Protein AF-A0A932M2Y0-F1 (afdb_monomer)

Secondary structure (DSSP, 8-state):
------EE--SSHHHHHHHHHHHTTT-S--EE---BSSSSS-B-TTSSTTSS-------

Radius of gyration: 14.5 Å; Cα contacts (8 Å, |Δi|>4): 68; chains: 1; bounding box: 36×21×43 Å

Solvent-accessible surface area (backbone atoms only — not comparable to full-atom values): 3865 Å² total; per-residue (Å²): 131,86,86,77,65,58,74,44,68,32,62,36,74,68,50,42,50,57,57,48,64,74,43,60,91,76,51,96,58,71,45,76,51,73,31,75,43,75,94,43,82,56,58,8,34,86,60,31,85,79,73,75,66,70,79,70,89,73,132

Mean predicted aligned error: 6.54 Å

pLDDT: mean 87.27, std 17.35, range [37.91, 98.0]

Structure (mmCIF, N/CA/C/O backbone):
data_AF-A0A932M2Y0-F1
#
_entry.id   AF-A0A932M2Y0-F1
#
loop_
_atom_site.group_PDB
_atom_site.id
_atom_site.type_symbol
_atom_site.label_atom_id
_atom_site.label_alt_id
_atom_site.label_comp_id
_atom_site.label_asym_id
_atom_site.label_entity_id
_atom_site.label_seq_id
_atom_site.pdbx_PDB_ins_code
_atom_site.Cartn_x
_atom_site.Cartn_y
_atom_site.Cartn_z
_atom_site.occupancy
_atom_site.B_iso_or_equiv
_atom_site.auth_seq_id
_atom_site.auth_comp_id
_atom_site.auth_asym_id
_atom_site.auth_atom_id
_atom_site.pdbx_PDB_model_num
ATOM 1 N N . MET A 1 1 ? -19.520 9.460 14.187 1.00 78.81 1 MET A N 1
ATOM 2 C CA . MET A 1 1 ? -18.093 9.654 13.852 1.00 78.81 1 MET A CA 1
ATOM 3 C C . MET A 1 1 ? -17.853 9.033 12.491 1.00 78.81 1 MET A C 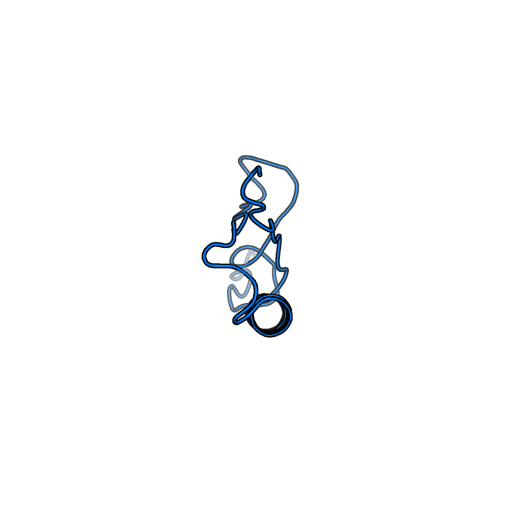1
ATOM 5 O O . MET A 1 1 ? -18.428 7.975 12.263 1.00 78.81 1 MET A O 1
ATOM 9 N N . PRO A 1 2 ? -17.097 9.685 11.594 1.00 89.94 2 PRO A N 1
ATOM 10 C CA . PRO A 1 2 ? -16.718 9.069 10.328 1.00 89.94 2 PRO A CA 1
ATOM 11 C C . PRO A 1 2 ? -15.776 7.883 10.574 1.00 89.94 2 PRO A C 1
ATOM 13 O O . PRO A 1 2 ? -14.976 7.912 11.510 1.00 89.94 2 PRO A O 1
ATOM 16 N N . GLU A 1 3 ? -15.886 6.850 9.744 1.00 93.88 3 GLU A N 1
ATOM 17 C CA . GLU A 1 3 ? -14.900 5.771 9.677 1.00 93.88 3 GLU A CA 1
ATOM 18 C C . GLU A 1 3 ? -13.660 6.266 8.923 1.00 93.88 3 GLU A C 1
ATOM 20 O O . GLU A 1 3 ? -13.781 6.961 7.913 1.00 93.88 3 GLU A O 1
ATOM 25 N N . ILE A 1 4 ? -12.472 5.925 9.424 1.00 93.56 4 ILE A N 1
ATOM 26 C CA . ILE A 1 4 ? -11.199 6.235 8.770 1.00 93.56 4 ILE A CA 1
ATOM 27 C C . ILE A 1 4 ? -10.641 4.944 8.179 1.00 93.56 4 ILE A C 1
ATOM 29 O O . ILE A 1 4 ? -10.394 3.989 8.914 1.00 93.56 4 ILE A O 1
ATOM 33 N N . ILE A 1 5 ? -10.415 4.943 6.865 1.00 97.00 5 ILE A N 1
ATOM 34 C CA . ILE A 1 5 ? -9.797 3.836 6.130 1.00 97.00 5 ILE A CA 1
ATOM 35 C C . ILE A 1 5 ? -8.412 4.307 5.665 1.00 97.00 5 ILE A C 1
ATOM 37 O O . ILE A 1 5 ? -8.335 5.172 4.790 1.00 97.00 5 ILE A O 1
ATOM 41 N N . PRO A 1 6 ? -7.310 3.799 6.246 1.00 96.50 6 PRO A N 1
ATOM 42 C CA . PRO A 1 6 ? -5.965 4.132 5.790 1.00 96.50 6 PRO A CA 1
ATOM 43 C C . PRO A 1 6 ? -5.727 3.628 4.362 1.00 96.50 6 PRO A C 1
ATOM 45 O O . PRO A 1 6 ? -6.027 2.471 4.067 1.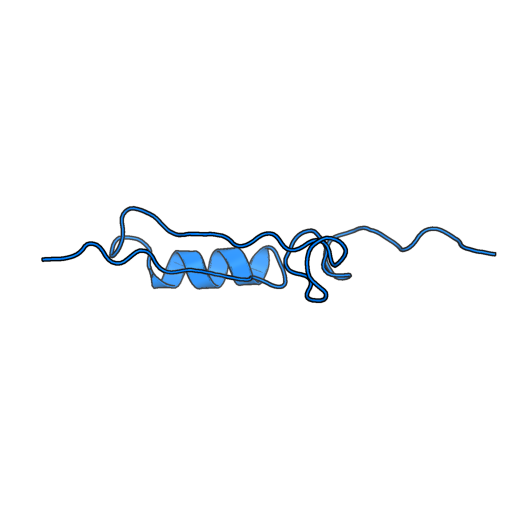00 96.50 6 PRO A O 1
ATOM 48 N N . ALA A 1 7 ? -5.156 4.472 3.501 1.00 97.19 7 ALA A N 1
ATOM 49 C CA . ALA A 1 7 ? -4.737 4.105 2.148 1.00 97.19 7 ALA A CA 1
ATOM 50 C C . ALA A 1 7 ? -3.220 3.881 2.093 1.00 97.19 7 ALA A C 1
ATOM 52 O O . ALA A 1 7 ? -2.457 4.688 2.629 1.00 97.19 7 ALA A O 1
ATOM 53 N N . ILE A 1 8 ? -2.785 2.795 1.451 1.00 96.38 8 ILE A N 1
ATOM 54 C CA . ILE A 1 8 ? -1.372 2.424 1.321 1.00 96.38 8 ILE A CA 1
ATOM 55 C C . ILE A 1 8 ? -0.991 2.149 -0.139 1.00 96.38 8 ILE A C 1
ATOM 57 O O . ILE A 1 8 ? -1.693 1.439 -0.854 1.00 96.38 8 ILE A O 1
ATOM 61 N N . MET A 1 9 ? 0.165 2.675 -0.553 1.00 96.75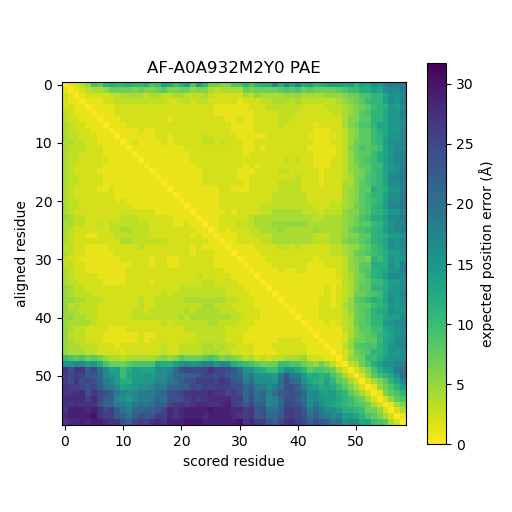 9 MET A N 1
ATOM 62 C CA . MET A 1 9 ? 0.795 2.462 -1.867 1.00 96.75 9 MET A CA 1
ATOM 63 C C . MET A 1 9 ? 2.164 1.777 -1.675 1.00 96.75 9 MET A C 1
ATOM 65 O O . MET A 1 9 ? 3.201 2.421 -1.846 1.00 96.75 9 MET A O 1
ATOM 69 N N . PRO A 1 10 ? 2.205 0.501 -1.246 1.00 95.88 10 PRO A N 1
ATOM 70 C CA . PRO A 1 10 ? 3.458 -0.167 -0.887 1.00 95.88 10 PRO A CA 1
ATOM 71 C C . PRO A 1 10 ? 4.358 -0.364 -2.112 1.00 95.88 10 PRO A C 1
ATOM 73 O O . PRO A 1 10 ? 3.862 -0.626 -3.205 1.00 95.88 10 PRO A O 1
ATOM 76 N N . ARG A 1 11 ? 5.685 -0.314 -1.955 1.00 95.25 11 ARG A N 1
ATOM 77 C CA . ARG A 1 11 ? 6.652 -0.611 -3.029 1.00 95.25 11 ARG A CA 1
ATOM 78 C C . ARG A 1 11 ? 7.132 -2.058 -3.029 1.00 95.25 11 ARG A C 1
ATOM 80 O O . ARG A 1 11 ? 7.771 -2.481 -3.988 1.00 95.25 11 ARG A O 1
ATOM 87 N N . SER A 1 12 ? 6.844 -2.824 -1.982 1.00 95.06 12 SER A N 1
ATOM 88 C CA . SER A 1 12 ? 7.168 -4.251 -1.881 1.00 95.06 12 SER A CA 1
ATOM 89 C C . SER A 1 12 ? 6.167 -4.980 -0.986 1.00 95.06 12 SER A C 1
ATOM 91 O O . SER A 1 12 ? 5.461 -4.348 -0.196 1.00 95.06 12 SER A O 1
ATOM 93 N N . PHE A 1 13 ? 6.144 -6.315 -1.042 1.00 94.25 13 PHE A N 1
ATOM 94 C CA . PHE A 1 13 ? 5.356 -7.097 -0.089 1.00 94.25 13 PHE A CA 1
ATOM 95 C C . PHE A 1 13 ? 5.817 -6.882 1.364 1.00 94.25 13 PHE A C 1
ATOM 97 O O . PHE A 1 13 ? 4.997 -6.855 2.280 1.00 94.25 13 PHE A O 1
ATOM 104 N N . THR A 1 14 ? 7.120 -6.685 1.593 1.00 95.88 14 THR A N 1
ATOM 105 C CA . THR A 1 14 ? 7.662 -6.380 2.927 1.00 95.88 14 THR A CA 1
ATOM 106 C C . THR A 1 14 ? 7.072 -5.088 3.482 1.00 95.88 14 THR A C 1
ATOM 108 O O . THR A 1 14 ? 6.547 -5.098 4.592 1.00 95.88 14 THR A O 1
ATOM 111 N N . GLU A 1 15 ? 7.072 -4.021 2.685 1.00 95.50 15 GLU A N 1
ATOM 112 C CA . GLU A 1 15 ? 6.508 -2.723 3.066 1.00 95.50 15 GLU A CA 1
ATOM 113 C C . GLU A 1 15 ? 4.990 -2.801 3.297 1.00 95.50 15 GLU A C 1
ATOM 115 O O . GLU A 1 15 ? 4.478 -2.239 4.264 1.00 95.50 15 GLU A O 1
ATOM 120 N N . LEU A 1 16 ? 4.263 -3.577 2.479 1.00 95.50 16 LEU A N 1
ATOM 121 C CA . LEU A 1 16 ? 2.846 -3.869 2.721 1.00 95.50 16 LEU A CA 1
ATOM 122 C C . LEU A 1 16 ? 2.633 -4.464 4.123 1.00 95.50 16 LEU A C 1
ATOM 124 O O . LEU A 1 16 ? 1.772 -3.994 4.866 1.00 95.50 16 LEU A O 1
ATOM 128 N N . ARG A 1 17 ? 3.428 -5.469 4.515 1.00 96.56 17 ARG A N 1
ATOM 129 C CA . ARG A 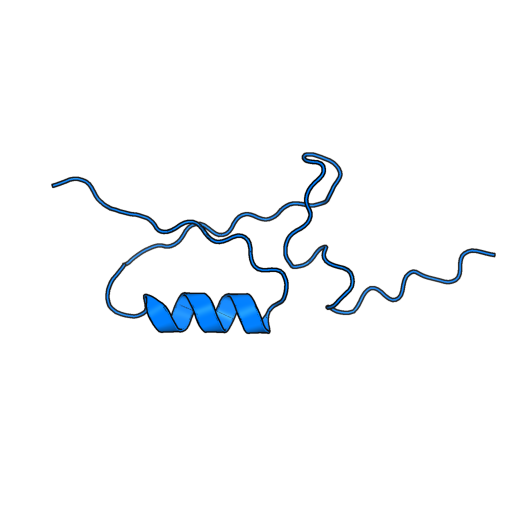1 17 ? 3.323 -6.066 5.858 1.00 96.56 17 ARG A CA 1
ATOM 130 C C . ARG A 1 17 ? 3.659 -5.067 6.963 1.00 96.56 17 ARG A C 1
ATOM 132 O O . ARG A 1 17 ? 2.972 -5.050 7.979 1.00 96.56 17 ARG A O 1
ATOM 139 N N . GLU A 1 18 ? 4.692 -4.251 6.777 1.00 97.75 18 GLU A N 1
ATOM 140 C CA . GLU A 1 18 ? 5.105 -3.242 7.759 1.00 97.75 18 GLU A CA 1
ATOM 141 C C . GLU A 1 18 ? 4.009 -2.202 8.016 1.00 97.75 18 GLU A C 1
ATOM 143 O O . GLU A 1 18 ? 3.771 -1.842 9.169 1.00 97.75 18 GLU A O 1
ATOM 148 N N . TYR A 1 19 ? 3.301 -1.751 6.976 1.00 96.88 19 TYR A N 1
ATOM 149 C CA . TYR A 1 19 ? 2.161 -0.849 7.146 1.00 96.88 19 TYR A CA 1
ATOM 150 C C . TYR A 1 19 ? 0.959 -1.530 7.800 1.00 96.88 19 TYR A C 1
ATOM 152 O O . TYR A 1 19 ? 0.325 -0.940 8.673 1.00 96.88 19 TYR A O 1
ATOM 160 N N . VAL A 1 20 ? 0.662 -2.780 7.432 1.00 96.38 20 VAL A N 1
ATOM 161 C CA . VAL A 1 20 ? -0.435 -3.547 8.044 1.00 96.38 20 VAL A CA 1
ATOM 162 C C . VAL A 1 20 ? -0.206 -3.738 9.544 1.00 96.38 20 VAL A C 1
ATOM 164 O O . VAL A 1 20 ? -1.128 -3.525 10.328 1.00 96.38 20 VAL A O 1
ATOM 167 N N . GLU A 1 21 ? 1.010 -4.092 9.968 1.00 98.00 21 GLU A N 1
ATOM 168 C CA . GLU A 1 21 ? 1.310 -4.298 11.392 1.00 98.00 21 GLU A CA 1
ATOM 169 C C . GLU A 1 21 ? 1.166 -3.012 12.225 1.00 98.00 21 GLU A C 1
ATOM 171 O O . GLU A 1 21 ? 0.792 -3.097 13.391 1.00 98.00 21 GLU A O 1
ATOM 176 N N . GLN A 1 22 ? 1.366 -1.823 11.642 1.00 96.88 22 GLN A N 1
ATOM 177 C CA . GLN A 1 22 ? 1.179 -0.545 12.349 1.00 96.88 22 GLN A CA 1
ATOM 178 C C . GLN A 1 22 ? -0.283 -0.244 12.700 1.00 96.88 22 GLN A C 1
ATOM 180 O O . GLN A 1 22 ? -0.548 0.439 13.688 1.00 96.88 22 GLN A O 1
ATOM 185 N N . VAL A 1 23 ? -1.234 -0.725 11.895 1.00 96.19 23 VAL A N 1
ATOM 186 C CA . VAL A 1 23 ? -2.670 -0.414 12.047 1.00 96.19 23 VAL A CA 1
ATOM 187 C C . VAL A 1 23 ? -3.501 -1.611 12.512 1.00 96.19 23 VAL A C 1
ATOM 189 O O . VAL A 1 23 ? -4.707 -1.500 12.753 1.00 96.19 23 VAL A O 1
ATOM 192 N N . LYS A 1 24 ? -2.858 -2.768 12.664 1.00 95.44 24 LYS A N 1
ATOM 193 C CA . LYS A 1 24 ? -3.466 -4.017 13.111 1.00 95.44 24 LYS A CA 1
ATOM 194 C C . LYS A 1 24 ? -4.130 -3.852 14.476 1.00 95.44 24 LYS A C 1
ATOM 196 O O . LYS A 1 24 ? -3.504 -3.444 15.448 1.00 95.44 24 LYS A O 1
ATOM 201 N N . GLY A 1 25 ? -5.414 -4.197 14.547 1.00 95.81 25 GLY A N 1
ATOM 202 C CA . GLY A 1 25 ? -6.225 -4.066 15.762 1.00 95.81 25 GLY A CA 1
ATOM 203 C C . GLY A 1 25 ? -6.731 -2.647 16.050 1.00 95.81 25 GLY A C 1
ATOM 204 O O . GLY A 1 25 ? -7.473 -2.474 17.012 1.00 95.81 25 GLY A O 1
ATOM 205 N N . ILE A 1 26 ? -6.372 -1.654 15.225 1.00 96.25 26 ILE A N 1
ATOM 206 C CA . ILE A 1 26 ? -6.860 -0.267 15.324 1.00 96.25 26 ILE A CA 1
ATOM 207 C C . ILE A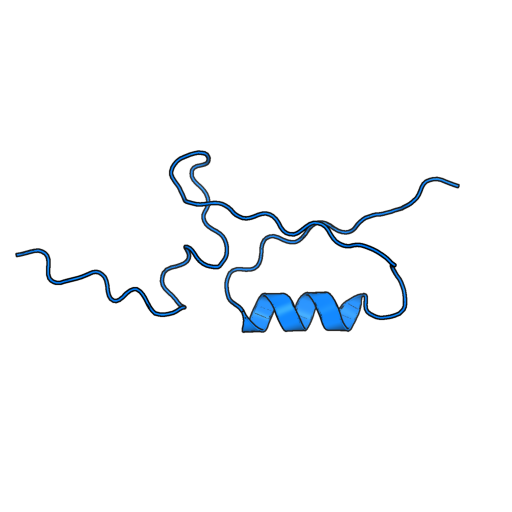 1 26 ? -7.977 -0.016 14.304 1.00 96.25 26 ILE A C 1
ATOM 209 O O . ILE A 1 26 ? -8.954 0.663 14.614 1.00 96.25 26 ILE A O 1
ATOM 213 N N . VAL A 1 27 ? -7.845 -0.574 13.096 1.00 96.50 27 VAL A N 1
ATOM 214 C CA . VAL A 1 27 ? -8.810 -0.413 11.995 1.00 96.50 27 VAL A CA 1
ATOM 215 C C . VAL A 1 27 ? -9.326 -1.763 11.498 1.00 96.50 27 VAL A C 1
ATOM 217 O O . VAL A 1 27 ? -8.623 -2.771 11.570 1.00 96.50 27 VAL A O 1
ATOM 220 N N . ASN A 1 28 ? -10.552 -1.776 10.968 1.00 95.50 28 ASN A N 1
ATOM 221 C CA . ASN A 1 28 ? -11.170 -2.976 10.387 1.00 95.50 28 ASN A CA 1
ATOM 222 C C . ASN A 1 28 ? -10.791 -3.183 8.915 1.00 95.50 28 ASN A C 1
ATOM 224 O O . ASN A 1 28 ? -10.786 -4.313 8.431 1.00 95.50 28 ASN A O 1
ATOM 228 N N . VAL A 1 29 ? -10.519 -2.089 8.198 1.00 96.31 29 VAL A N 1
ATOM 229 C CA . VAL A 1 29 ? -10.307 -2.071 6.748 1.00 96.31 29 VAL A CA 1
ATOM 230 C C . VAL A 1 29 ? -9.154 -1.131 6.418 1.00 96.31 29 VAL A C 1
ATOM 232 O O . VAL A 1 29 ? -8.984 -0.088 7.050 1.00 96.31 29 VAL A O 1
ATOM 235 N N . ILE A 1 30 ? -8.384 -1.507 5.401 1.00 96.81 30 ILE A N 1
ATOM 236 C CA . ILE A 1 30 ? -7.384 -0.663 4.749 1.00 96.81 30 ILE A CA 1
ATOM 237 C C . ILE A 1 30 ? -7.642 -0.670 3.242 1.00 96.81 30 ILE A C 1
ATOM 239 O O . ILE A 1 30 ? -8.138 -1.657 2.696 1.00 96.81 30 ILE A O 1
ATOM 243 N N . GLN A 1 31 ? -7.281 0.415 2.571 1.00 97.81 31 GLN A N 1
ATOM 244 C CA . GLN A 1 31 ? -7.269 0.515 1.118 1.00 97.81 31 GLN A CA 1
ATOM 245 C C . GLN A 1 31 ? -5.842 0.272 0.617 1.00 97.81 31 GLN A C 1
ATOM 247 O O . GLN A 1 31 ? -4.904 0.914 1.082 1.00 97.81 31 GLN A O 1
ATOM 252 N N . ILE A 1 32 ? -5.677 -0.653 -0.328 1.00 97.06 32 ILE A N 1
ATOM 253 C CA . ILE A 1 32 ? -4.390 -0.935 -0.972 1.00 97.06 32 ILE A CA 1
ATOM 254 C C . ILE A 1 32 ? -4.477 -0.455 -2.414 1.00 97.06 32 ILE A C 1
ATOM 256 O O . ILE A 1 32 ? -5.240 -1.009 -3.206 1.00 97.06 32 ILE A O 1
ATOM 260 N N . ASP A 1 33 ? -3.674 0.544 -2.750 1.00 96.81 33 ASP A N 1
ATOM 261 C CA . ASP A 1 33 ? -3.635 1.109 -4.091 1.00 96.81 33 ASP A CA 1
ATOM 262 C C . ASP A 1 33 ? -2.650 0.319 -4.952 1.00 96.81 33 ASP A C 1
ATOM 264 O O . ASP A 1 33 ? -1.439 0.296 -4.704 1.00 96.81 33 ASP A O 1
ATOM 268 N N . VAL A 1 34 ? -3.185 -0.336 -5.981 1.00 96.00 34 VAL A N 1
ATOM 269 C CA . VAL A 1 34 ? -2.427 -1.123 -6.956 1.00 96.00 34 VAL A CA 1
ATOM 270 C C . VAL A 1 34 ? -2.300 -0.311 -8.243 1.00 96.00 34 VAL A C 1
ATOM 272 O O . VAL A 1 34 ? -3.278 -0.110 -8.959 1.00 96.00 34 VAL A O 1
ATOM 275 N N . MET A 1 35 ? -1.086 0.154 -8.522 1.00 96.19 35 MET A N 1
ATOM 276 C CA . MET A 1 35 ? -0.762 1.059 -9.623 1.00 96.19 35 MET A CA 1
ATOM 277 C C . MET A 1 35 ? 0.216 0.369 -10.574 1.00 96.19 35 MET A C 1
ATOM 279 O O . MET A 1 35 ? 1.293 -0.063 -10.156 1.00 96.19 35 MET A O 1
ATOM 283 N N . ASP A 1 36 ? -0.167 0.235 -11.842 1.00 94.44 36 ASP A N 1
ATOM 284 C CA . ASP A 1 36 ? 0.536 -0.570 -12.849 1.00 94.44 36 ASP A CA 1
ATOM 285 C C . ASP A 1 36 ? 1.535 0.218 -13.711 1.00 94.44 36 ASP A C 1
ATOM 287 O O . ASP A 1 36 ? 2.278 -0.376 -14.496 1.00 94.44 36 ASP A O 1
ATOM 291 N N . GLY A 1 37 ? 1.590 1.544 -13.567 1.00 95.62 37 GLY A N 1
ATOM 292 C CA . GLY A 1 37 ? 2.384 2.406 -14.441 1.00 95.62 37 GLY A CA 1
ATOM 293 C C . GLY A 1 37 ? 1.747 2.663 -15.817 1.00 95.62 37 GLY A C 1
ATOM 294 O O . GLY A 1 37 ? 2.379 3.312 -16.649 1.00 95.62 37 GLY A O 1
ATOM 295 N N . VAL A 1 38 ? 0.544 2.133 -16.088 1.00 96.25 38 VAL A N 1
ATOM 296 C CA . VAL A 1 38 ? -0.189 2.293 -17.359 1.00 96.25 38 VAL A CA 1
ATOM 297 C C . VAL A 1 38 ? -1.418 3.172 -17.157 1.00 96.25 38 VAL A C 1
ATOM 299 O O . VAL A 1 38 ? -1.615 4.129 -17.903 1.00 96.25 38 VAL A O 1
ATOM 302 N N . PHE A 1 39 ? -2.242 2.863 -16.152 1.00 97.06 39 PHE A N 1
ATOM 303 C CA . PHE A 1 39 ? -3.408 3.674 -15.802 1.00 97.06 39 PHE A CA 1
ATOM 304 C C . PHE A 1 39 ? -3.001 4.989 -15.119 1.00 97.06 39 PHE A C 1
ATOM 306 O O . PHE A 1 39 ? -3.586 6.038 -15.386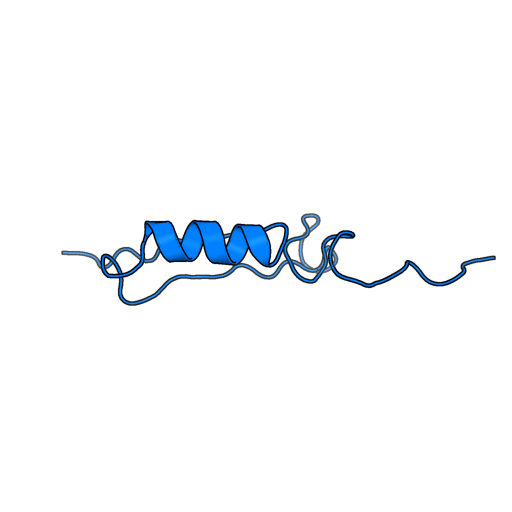 1.00 97.06 39 PHE A O 1
ATOM 313 N N . VAL A 1 40 ? -1.968 4.934 -14.274 1.00 96.94 40 VAL A N 1
ATOM 314 C CA . VAL A 1 40 ? -1.302 6.080 -13.628 1.00 96.94 40 VAL A CA 1
ATOM 315 C C . VAL A 1 40 ? 0.216 5.937 -13.795 1.00 96.94 40 VAL A C 1
ATOM 317 O O . VAL A 1 40 ? 0.676 4.806 -13.940 1.00 96.94 40 VAL A O 1
ATOM 320 N N . PRO A 1 41 ? 1.008 7.028 -13.812 1.00 95.69 41 PRO A N 1
ATOM 321 C CA . PRO A 1 41 ? 2.448 6.938 -14.073 1.00 95.69 41 PRO A CA 1
ATOM 322 C C . PRO A 1 41 ? 3.241 6.296 -12.924 1.00 95.69 41 PRO A C 1
ATOM 324 O O . PRO A 1 41 ? 4.315 5.735 -13.149 1.00 95.69 41 PRO A O 1
ATOM 327 N N . GLU A 1 42 ? 2.734 6.357 -11.694 1.00 95.62 42 GLU A N 1
ATOM 328 C CA . GLU A 1 42 ? 3.338 5.710 -10.538 1.00 95.62 42 GLU A CA 1
ATOM 329 C C . GLU A 1 42 ? 3.124 4.190 -10.550 1.00 95.62 42 GLU A C 1
ATOM 331 O O . GLU A 1 42 ? 2.148 3.663 -11.083 1.00 95.62 42 GLU A O 1
ATOM 336 N N . LYS A 1 43 ? 4.044 3.471 -9.898 1.00 95.44 43 LYS A N 1
ATOM 337 C CA . LYS A 1 43 ? 3.932 2.032 -9.654 1.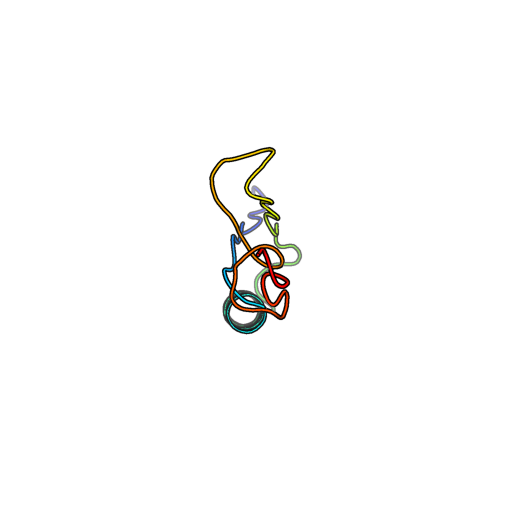00 95.44 43 LYS A CA 1
ATOM 338 C C . LYS A 1 43 ? 3.909 1.750 -8.161 1.00 95.44 43 LYS A C 1
ATOM 340 O O . LYS A 1 43 ? 4.718 2.302 -7.412 1.00 95.44 43 LYS A O 1
ATOM 345 N N . SER A 1 44 ? 3.046 0.832 -7.754 1.00 96.06 44 SER A N 1
ATOM 346 C CA . SER A 1 44 ? 3.096 0.178 -6.447 1.00 96.06 44 SER A CA 1
ATOM 347 C C . SER A 1 44 ? 3.295 -1.322 -6.636 1.00 96.06 44 SER A C 1
ATOM 349 O O . SER A 1 44 ? 3.291 -1.850 -7.750 1.00 96.06 44 SER A O 1
ATOM 351 N N . TRP A 1 45 ? 3.531 -2.031 -5.542 1.00 94.69 45 TRP A N 1
ATOM 352 C CA . TRP A 1 45 ? 3.544 -3.481 -5.530 1.00 94.69 45 TRP A CA 1
ATOM 353 C C . TRP A 1 45 ? 2.203 -4.020 -6.072 1.00 94.69 45 TRP A C 1
ATOM 355 O O . TRP A 1 45 ? 1.151 -3.500 -5.696 1.00 94.69 45 TRP A O 1
ATOM 365 N N . PRO A 1 46 ? 2.197 -5.045 -6.945 1.00 93.62 46 PRO A N 1
ATOM 366 C CA . PRO A 1 46 ? 3.316 -5.912 -7.338 1.00 93.62 46 PRO A CA 1
ATOM 367 C C . PRO A 1 46 ? 4.018 -5.500 -8.648 1.00 93.62 46 PRO A C 1
ATOM 369 O O . PRO A 1 46 ? 4.693 -6.316 -9.274 1.00 93.62 46 PRO A O 1
ATOM 372 N N . TYR A 1 47 ? 3.825 -4.268 -9.120 1.00 93.19 47 TYR A N 1
ATOM 373 C CA . TYR A 1 47 ? 4.372 -3.793 -10.397 1.00 93.19 47 TYR A CA 1
ATOM 374 C C . TYR A 1 47 ? 5.712 -3.071 -10.269 1.00 93.19 47 TYR A C 1
ATOM 376 O O . TYR A 1 47 ? 6.328 -2.738 -11.281 1.00 93.19 47 TYR A O 1
ATOM 384 N N . THR A 1 48 ? 6.178 -2.841 -9.045 1.00 87.06 48 THR A N 1
ATOM 385 C CA . THR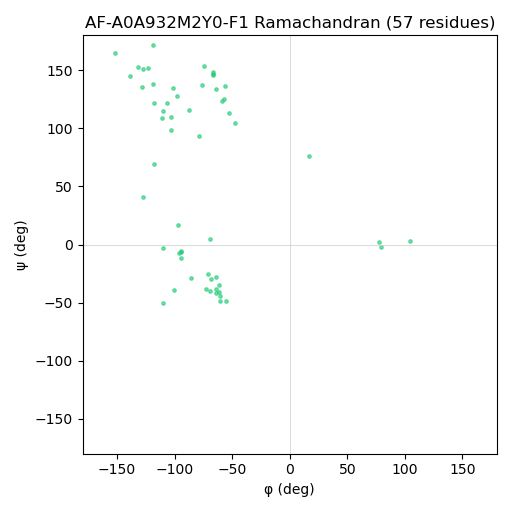 A 1 48 ? 7.527 -2.349 -8.774 1.00 87.06 48 THR A CA 1
ATOM 386 C C . THR A 1 48 ? 8.569 -3.395 -9.167 1.00 87.06 48 THR A C 1
ATOM 388 O O . THR A 1 48 ? 8.346 -4.602 -9.069 1.00 87.06 48 THR A O 1
ATOM 391 N N . ASP A 1 49 ? 9.746 -2.938 -9.589 1.00 71.50 49 ASP A N 1
ATOM 392 C CA . ASP A 1 49 ? 10.792 -3.794 -10.171 1.00 71.50 49 ASP A CA 1
ATOM 393 C C . ASP A 1 49 ? 11.460 -4.752 -9.148 1.00 71.50 49 ASP A C 1
ATOM 395 O O . ASP A 1 49 ? 12.408 -5.464 -9.472 1.00 71.50 49 ASP A O 1
ATOM 399 N N . GLY A 1 50 ? 10.976 -4.777 -7.900 1.00 59.34 50 GLY A N 1
ATOM 400 C CA . GLY A 1 50 ? 11.581 -5.477 -6.766 1.00 59.34 50 GLY A CA 1
ATOM 401 C C . GLY A 1 50 ? 11.036 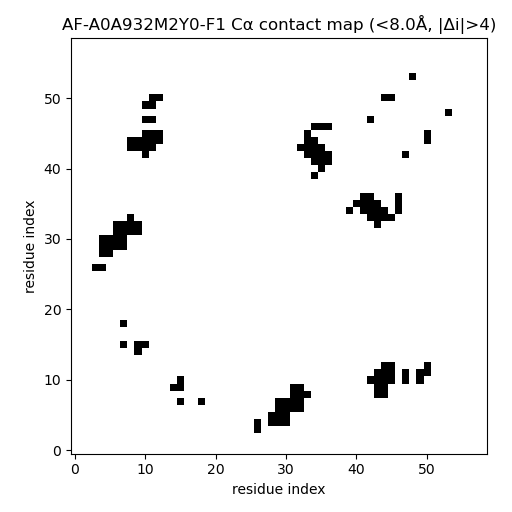-6.872 -6.449 1.00 59.34 50 GLY A C 1
ATOM 402 O O . GLY A 1 50 ? 11.626 -7.530 -5.599 1.00 59.34 50 GLY A O 1
ATOM 403 N N . ASP A 1 51 ? 9.959 -7.343 -7.094 1.00 55.44 51 ASP A N 1
ATOM 404 C CA . ASP A 1 51 ? 9.269 -8.583 -6.671 1.00 55.44 51 ASP A CA 1
ATOM 405 C C . ASP A 1 51 ? 9.068 -9.633 -7.787 1.00 55.44 51 ASP A C 1
ATOM 407 O O . ASP A 1 51 ? 8.050 -10.316 -7.885 1.00 55.44 51 ASP A O 1
ATOM 411 N N . GLY A 1 52 ? 10.087 -9.814 -8.636 1.00 50.34 52 GLY A N 1
ATOM 412 C CA . GLY A 1 52 ? 10.259 -11.076 -9.372 1.00 50.34 52 GLY A CA 1
ATOM 413 C C . GLY A 1 52 ? 9.890 -11.088 -10.856 1.00 50.34 52 GLY A C 1
ATOM 414 O O . GLY A 1 52 ? 10.077 -12.117 -11.506 1.00 50.34 52 GLY A O 1
ATOM 415 N N . ARG A 1 53 ? 9.488 -9.962 -11.458 1.00 49.94 53 ARG A N 1
ATOM 416 C CA . ARG A 1 53 ? 9.677 -9.816 -12.909 1.00 49.94 53 ARG A CA 1
ATOM 417 C C . ARG A 1 53 ? 11.133 -9.439 -13.145 1.00 49.94 53 ARG A C 1
ATOM 419 O O . ARG A 1 53 ? 11.481 -8.265 -13.141 1.00 49.94 53 ARG A O 1
ATOM 426 N N . LYS A 1 54 ? 11.990 -10.441 -13.379 1.00 45.72 54 LYS A N 1
ATOM 427 C CA . LYS A 1 54 ? 13.149 -10.188 -14.237 1.00 45.72 54 LYS A CA 1
ATOM 428 C C . LYS A 1 54 ? 12.560 -9.605 -15.511 1.00 45.72 54 LYS A C 1
ATOM 430 O O . LYS A 1 54 ? 11.782 -10.292 -16.170 1.00 45.72 54 LYS A O 1
ATOM 435 N N . SER A 1 55 ? 12.846 -8.337 -15.789 1.00 55.97 55 SER A N 1
ATOM 436 C CA . SER A 1 55 ? 12.669 -7.776 -17.119 1.00 55.97 55 SER A CA 1
ATOM 437 C C . SER A 1 55 ? 13.314 -8.773 -18.067 1.00 55.97 55 SER A C 1
ATOM 439 O O . SER A 1 55 ? 14.529 -8.960 -18.029 1.00 55.97 55 SER A O 1
ATOM 441 N N . GLY A 1 56 ? 12.474 -9.538 -18.761 1.00 49.19 56 GLY A N 1
ATOM 442 C CA . GLY A 1 56 ? 12.930 -10.558 -19.678 1.00 49.19 56 GLY A CA 1
ATOM 443 C C . GLY A 1 56 ? 13.790 -9.872 -20.715 1.00 49.19 56 GLY A C 1
ATOM 444 O O . GLY A 1 56 ? 13.348 -8.893 -21.311 1.00 49.19 56 GLY A O 1
ATOM 445 N N . ASP A 1 57 ? 15.023 -10.353 -20.830 1.00 51.03 57 ASP A N 1
ATOM 446 C CA . ASP A 1 57 ? 15.748 -10.575 -22.075 1.00 51.03 57 ASP A CA 1
ATOM 447 C C . ASP A 1 57 ? 15.137 -9.831 -23.273 1.00 51.03 57 ASP A C 1
ATOM 449 O O . ASP A 1 57 ? 14.440 -10.397 -24.114 1.00 51.03 57 ASP A O 1
ATOM 453 N N . GLY A 1 58 ? 15.375 -8.523 -23.312 1.00 48.22 58 GLY A N 1
ATOM 454 C CA . GLY A 1 58 ? 15.116 -7.675 -24.462 1.00 48.22 58 GLY A CA 1
ATOM 455 C C . GLY A 1 58 ? 16.448 -7.391 -25.131 1.00 48.22 58 GLY A C 1
ATOM 456 O O . GLY A 1 58 ? 17.197 -6.562 -24.626 1.00 48.22 58 GLY A O 1
ATOM 457 N N . ASN A 1 59 ? 16.715 -8.154 -26.194 1.00 37.91 59 ASN A N 1
ATOM 458 C CA . ASN A 1 59 ? 17.769 -8.006 -27.206 1.00 37.91 59 ASN A CA 1
ATOM 459 C C . ASN A 1 59 ? 18.510 -6.657 -27.236 1.00 37.91 59 ASN A C 1
ATOM 461 O O . ASN A 1 59 ? 17.842 -5.642 -27.543 1.00 37.91 59 ASN A O 1
#

Sequence (59 aa):
MPEIIPAIMPRSFTELREYVEQVKGIVNVIQIDVMDGVFVPEKSWPYTDGDGRKSGDGN

Foldseek 3Di:
DDADAAEDQAADPVRVVVVCVVCPPVHPHHHYDADQCPVPVDGGPPNHPPHDPPVPDDD